Protein AF-A0A0F8ZCI8-F1 (afdb_monomer)

Mean predicted aligned error: 8.25 Å

InterPro domains:
  IPR004518 NTP pyrophosphohydrolase MazG-like domain [PF03819] (14-52)

Structure (mmCIF, N/CA/C/O backbone):
data_AF-A0A0F8ZCI8-F1
#
_entry.id   AF-A0A0F8ZCI8-F1
#
loop_
_atom_site.group_PDB
_atom_site.id
_atom_site.type_symbol
_atom_site.label_atom_id
_atom_site.label_alt_id
_atom_site.label_comp_id
_atom_site.label_asym_id
_atom_site.label_entity_id
_atom_site.label_seq_id
_atom_site.pdbx_PDB_ins_code
_atom_site.Cartn_x
_atom_site.Cartn_y
_atom_site.Cartn_z
_atom_site.occupancy
_atom_site.B_iso_or_equiv
_atom_site.auth_seq_id
_atom_site.auth_comp_id
_atom_site.auth_asym_id
_atom_site.auth_atom_id
_atom_site.pdbx_PDB_model_num
ATOM 1 N N . SER A 1 1 ? 25.187 -0.379 -18.954 1.00 46.72 1 SER A N 1
ATOM 2 C CA . SER A 1 1 ? 23.983 0.265 -18.402 1.00 46.72 1 SER A CA 1
ATOM 3 C C . SER A 1 1 ? 23.961 -0.041 -16.921 1.00 46.72 1 SER A C 1
ATOM 5 O O . SER A 1 1 ? 24.121 -1.203 -16.572 1.00 46.72 1 SER A O 1
ATOM 7 N N . ALA A 1 2 ? 23.875 0.969 -16.051 1.00 51.91 2 ALA A N 1
ATOM 8 C CA . ALA A 1 2 ? 23.642 0.694 -14.634 1.00 51.91 2 ALA A CA 1
ATOM 9 C C . ALA A 1 2 ? 22.326 -0.082 -14.535 1.00 51.91 2 ALA A C 1
ATOM 11 O O . ALA A 1 2 ? 21.355 0.293 -15.200 1.00 51.91 2 ALA A O 1
ATOM 12 N N . ASN A 1 3 ? 22.310 -1.191 -13.798 1.00 57.69 3 ASN A N 1
ATOM 13 C CA . ASN A 1 3 ? 21.052 -1.879 -13.580 1.00 57.69 3 ASN A CA 1
ATOM 14 C C . ASN A 1 3 ? 20.149 -0.895 -12.796 1.00 57.69 3 ASN A C 1
ATOM 16 O O . ASN A 1 3 ? 20.604 -0.194 -11.890 1.00 57.69 3 ASN A O 1
ATOM 20 N N . GLN A 1 4 ? 18.885 -0.772 -13.190 1.00 54.50 4 GLN A N 1
ATOM 21 C CA . GLN A 1 4 ? 17.936 0.184 -12.601 1.00 54.50 4 GLN A CA 1
ATOM 22 C C . GLN A 1 4 ? 17.690 -0.102 -11.101 1.00 54.50 4 GLN A C 1
ATOM 24 O O . GLN A 1 4 ? 17.329 0.785 -10.331 1.00 54.50 4 GLN A O 1
ATOM 29 N N . TRP A 1 5 ? 18.001 -1.331 -10.682 1.00 59.41 5 TRP A N 1
ATOM 30 C CA . TRP A 1 5 ? 17.995 -1.842 -9.317 1.00 59.41 5 TRP A CA 1
ATOM 31 C C . TRP A 1 5 ? 19.177 -1.350 -8.439 1.00 59.41 5 TRP A C 1
ATOM 33 O O . TRP A 1 5 ? 19.054 -1.309 -7.222 1.00 59.41 5 TRP A O 1
ATOM 43 N N . GLU A 1 6 ? 20.294 -0.879 -9.002 1.00 53.31 6 GLU A N 1
ATOM 44 C CA . GLU A 1 6 ? 21.484 -0.408 -8.264 1.00 53.31 6 GLU A CA 1
ATOM 45 C C . GLU A 1 6 ? 21.415 1.082 -7.894 1.00 53.31 6 GLU A C 1
ATOM 47 O O . GLU A 1 6 ? 22.085 1.528 -6.965 1.00 53.31 6 GLU A O 1
ATOM 52 N N . LEU A 1 7 ? 20.540 1.854 -8.546 1.00 55.91 7 LEU A N 1
ATOM 53 C CA . LEU A 1 7 ? 20.222 3.244 -8.177 1.00 55.91 7 LEU A CA 1
ATOM 54 C C . LEU A 1 7 ? 19.209 3.331 -7.008 1.00 55.91 7 LEU A C 1
ATOM 56 O O . LEU A 1 7 ? 18.819 4.424 -6.592 1.00 55.91 7 LEU A O 1
ATOM 60 N N . CYS A 1 8 ? 18.777 2.186 -6.462 1.00 54.59 8 CYS A N 1
ATOM 61 C CA . CYS A 1 8 ? 17.629 2.032 -5.565 1.00 54.59 8 CYS A CA 1
ATOM 62 C C . CYS A 1 8 ? 17.873 2.384 -4.085 1.00 54.59 8 CYS A C 1
ATOM 64 O O . CYS A 1 8 ? 17.277 1.757 -3.211 1.00 54.59 8 CYS A O 1
ATOM 66 N N . TYR A 1 9 ? 18.615 3.449 -3.758 1.00 54.03 9 TYR A N 1
ATOM 67 C CA . TYR A 1 9 ? 18.526 4.026 -2.398 1.00 54.03 9 TYR A CA 1
ATOM 68 C C . TYR A 1 9 ? 17.078 4.443 -2.047 1.00 54.03 9 TYR A C 1
ATOM 70 O O . TYR A 1 9 ? 16.716 4.558 -0.878 1.00 54.03 9 TYR A O 1
ATOM 78 N N . LYS A 1 10 ? 16.231 4.619 -3.072 1.00 72.06 10 LYS A N 1
ATOM 79 C CA . LYS A 1 10 ? 14.804 4.919 -2.957 1.00 72.06 10 LYS A CA 1
ATOM 80 C C . LYS A 1 10 ? 13.937 3.720 -2.571 1.00 72.06 10 LYS A C 1
ATOM 82 O O . LYS A 1 10 ? 12.948 3.933 -1.887 1.00 72.06 10 LYS A O 1
ATOM 87 N N . VAL A 1 11 ? 14.274 2.481 -2.950 1.00 83.06 11 VAL A N 1
ATOM 88 C CA . VAL A 1 11 ? 13.372 1.333 -2.703 1.00 83.06 11 VAL A CA 1
ATOM 89 C C . VAL A 1 11 ? 13.205 1.052 -1.207 1.00 83.06 11 VAL A C 1
ATOM 91 O O . VAL A 1 11 ? 12.061 0.996 -0.766 1.00 83.06 11 VAL A O 1
ATOM 94 N N . PRO A 1 12 ? 14.270 0.967 -0.382 1.00 88.56 12 PRO A N 1
ATOM 95 C CA . PRO A 1 12 ? 14.105 0.819 1.064 1.00 88.56 12 PRO A CA 1
ATOM 96 C C . PRO A 1 12 ? 13.306 1.963 1.702 1.00 88.56 12 PRO A C 1
ATOM 98 O O . PRO A 1 12 ? 12.493 1.714 2.587 1.00 88.56 12 PRO A O 1
ATOM 101 N N . ALA A 1 13 ? 13.495 3.201 1.233 1.00 89.00 13 ALA A N 1
ATOM 102 C CA . ALA A 1 13 ? 12.740 4.356 1.715 1.00 89.00 13 ALA A CA 1
ATOM 103 C C . ALA A 1 13 ? 11.250 4.271 1.337 1.00 89.00 13 ALA A C 1
ATOM 105 O O . ALA A 1 13 ? 10.393 4.487 2.186 1.00 89.00 13 ALA A O 1
ATOM 106 N N . ILE A 1 14 ? 10.931 3.890 0.098 1.00 89.25 14 ILE A N 1
ATOM 107 C CA . ILE A 1 14 ? 9.550 3.684 -0.361 1.00 89.25 14 ILE A CA 1
ATOM 108 C C . ILE A 1 14 ? 8.890 2.536 0.409 1.00 89.25 14 ILE A C 1
ATOM 110 O O . ILE A 1 14 ? 7.741 2.656 0.818 1.00 89.25 14 ILE A O 1
ATOM 114 N N . LEU A 1 15 ? 9.613 1.443 0.671 1.00 92.50 15 LEU A N 1
ATOM 115 C CA . LEU A 1 15 ? 9.108 0.347 1.502 1.00 92.50 15 LEU A CA 1
ATOM 116 C C . LEU A 1 15 ? 8.803 0.806 2.935 1.00 92.50 15 LEU A C 1
ATOM 118 O O . LEU A 1 15 ? 7.801 0.377 3.504 1.00 92.50 15 LEU A O 1
ATOM 122 N N . ALA A 1 16 ? 9.628 1.689 3.505 1.00 95.00 16 ALA A N 1
ATOM 123 C CA . ALA A 1 16 ? 9.357 2.284 4.810 1.00 95.00 16 ALA A CA 1
ATOM 124 C C . ALA A 1 16 ? 8.109 3.187 4.791 1.00 95.00 16 ALA A C 1
ATOM 126 O O . ALA A 1 16 ? 7.334 3.137 5.740 1.00 95.00 16 ALA A O 1
ATOM 127 N N . LEU A 1 17 ? 7.879 3.942 3.710 1.00 94.56 17 LEU A N 1
ATOM 128 C CA . LEU A 1 17 ? 6.655 4.736 3.525 1.00 94.56 17 LEU A CA 1
ATOM 129 C C . LEU A 1 17 ? 5.412 3.850 3.379 1.00 94.56 17 LEU A C 1
ATOM 131 O O . LEU A 1 17 ? 4.408 4.088 4.025 1.00 94.56 17 LEU A O 1
ATOM 135 N N . ILE A 1 18 ? 5.478 2.761 2.607 1.00 96.25 18 ILE A N 1
ATOM 136 C CA . ILE A 1 18 ? 4.361 1.800 2.540 1.00 96.25 18 ILE A CA 1
ATOM 137 C C . ILE A 1 18 ? 4.045 1.252 3.941 1.00 96.25 18 ILE A C 1
ATOM 139 O O . ILE A 1 18 ? 2.884 1.076 4.300 1.00 96.25 18 ILE A O 1
ATOM 143 N N . HIS A 1 19 ? 5.074 0.983 4.750 1.00 97.69 19 HIS A N 1
ATOM 144 C CA . HIS A 1 19 ? 4.884 0.510 6.117 1.00 97.69 19 HIS A CA 1
ATOM 145 C C . HIS A 1 19 ? 4.264 1.572 7.045 1.00 97.69 19 HIS A C 1
ATOM 147 O O . HIS A 1 19 ? 3.539 1.189 7.971 1.00 97.69 19 HIS A O 1
ATOM 153 N N . SER A 1 20 ? 4.531 2.871 6.847 1.00 98.12 20 SER A N 1
ATOM 154 C CA . SER A 1 20 ? 3.877 3.919 7.644 1.00 98.12 20 SER A CA 1
ATOM 155 C C . SER A 1 20 ? 2.374 3.933 7.392 1.00 98.12 20 SER A C 1
ATOM 157 O O . SER A 1 20 ? 1.641 3.771 8.363 1.00 98.12 20 SER A O 1
ATOM 159 N N . GLU A 1 21 ? 1.927 3.929 6.130 1.00 98.25 21 GLU A N 1
ATOM 160 C CA . GLU A 1 21 ? 0.484 3.984 5.820 1.00 98.25 21 GLU A CA 1
ATOM 161 C C . GLU A 1 21 ? -0.248 2.741 6.384 1.00 98.25 21 GLU A C 1
ATOM 163 O O . GLU A 1 21 ? -1.337 2.816 6.948 1.00 98.25 21 GLU A O 1
ATOM 168 N N . VAL A 1 22 ? 0.390 1.557 6.344 1.00 98.62 22 VAL A N 1
ATOM 169 C CA . VAL A 1 22 ? -0.159 0.339 6.983 1.00 98.62 22 VAL A CA 1
ATOM 170 C C . VAL A 1 22 ? -0.276 0.493 8.507 1.00 98.62 22 VAL A C 1
ATOM 172 O O . VAL A 1 22 ? -1.211 -0.030 9.123 1.00 98.62 22 VAL A O 1
ATOM 175 N N . SER A 1 23 ? 0.682 1.175 9.136 1.00 98.56 23 SER A N 1
ATOM 176 C CA . SER A 1 23 ? 0.673 1.416 10.583 1.00 98.56 23 SER A CA 1
ATOM 177 C C . SER A 1 23 ? -0.426 2.404 10.979 1.00 98.56 23 SER A C 1
ATOM 179 O O . SER A 1 23 ? -1.073 2.197 12.011 1.00 98.56 23 SER A O 1
ATOM 181 N N . GLU A 1 24 ? -0.671 3.414 10.143 1.00 98.31 24 GLU A N 1
ATOM 182 C CA . GLU A 1 24 ?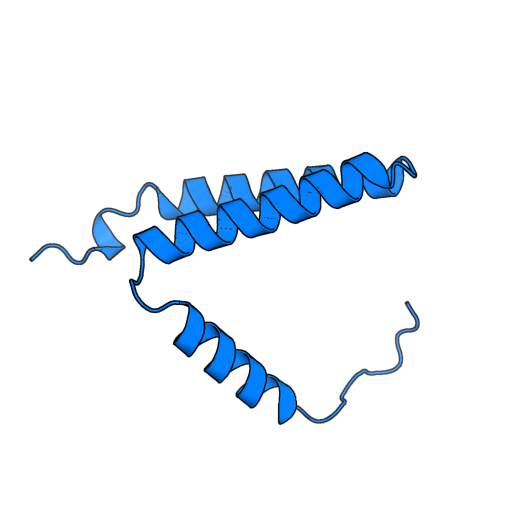 -1.745 4.402 10.286 1.00 98.31 24 GLU A CA 1
ATOM 183 C C . GLU A 1 24 ? -3.119 3.741 10.120 1.00 98.31 24 GLU A C 1
ATOM 185 O O . GLU A 1 24 ? -3.966 3.863 11.009 1.00 98.31 24 GLU A O 1
ATOM 190 N N . ALA A 1 25 ? -3.300 2.882 9.108 1.00 98.62 25 ALA A N 1
ATOM 191 C CA . ALA A 1 25 ? -4.511 2.068 8.962 1.00 98.62 25 ALA A CA 1
ATOM 192 C C . ALA A 1 25 ? -4.777 1.213 10.219 1.00 98.62 25 ALA A C 1
ATOM 194 O O . ALA A 1 25 ? -5.889 1.171 10.753 1.00 98.62 25 ALA A O 1
ATOM 195 N N . LEU A 1 26 ? -3.749 0.548 10.760 1.00 98.69 26 LEU A N 1
ATOM 196 C CA . LEU A 1 26 ? -3.885 -0.239 11.991 1.00 98.69 26 LEU A CA 1
ATOM 197 C C . LEU A 1 26 ? -4.230 0.632 13.212 1.00 98.69 26 LEU A C 1
ATOM 199 O O . LEU A 1 26 ? -4.891 0.170 14.148 1.00 98.69 26 LEU A O 1
ATOM 203 N N . GLU A 1 27 ? -3.746 1.868 13.267 1.00 98.75 27 GLU A N 1
ATOM 204 C CA . GLU A 1 27 ? -4.115 2.822 14.310 1.00 98.75 27 GLU A CA 1
ATOM 205 C C . GLU A 1 27 ? -5.572 3.279 14.186 1.00 98.75 27 GLU A C 1
ATOM 207 O O . GLU A 1 27 ? -6.297 3.221 15.183 1.00 98.75 27 GLU A O 1
ATOM 212 N N . ALA A 1 28 ? -6.022 3.636 12.982 1.00 98.56 28 ALA A N 1
ATOM 213 C CA . ALA A 1 28 ? -7.411 3.989 12.695 1.00 98.56 28 ALA A CA 1
ATOM 214 C C . ALA A 1 28 ? -8.370 2.859 13.097 1.00 98.56 28 ALA A C 1
ATOM 216 O O . ALA A 1 28 ? -9.335 3.0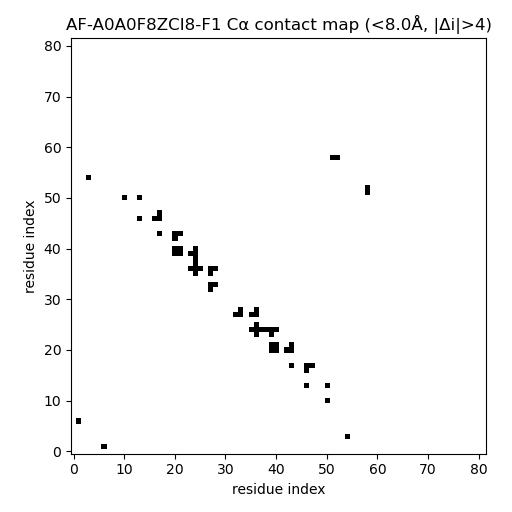76 13.835 1.00 98.56 28 ALA A O 1
ATOM 217 N N . PHE A 1 29 ? -8.030 1.614 12.742 1.00 98.31 29 PHE A N 1
ATOM 218 C CA . PHE A 1 29 ? -8.786 0.434 13.161 1.00 98.31 29 PHE A CA 1
ATOM 219 C C . PHE A 1 29 ? -8.874 0.308 14.691 1.00 98.31 29 PHE A C 1
ATOM 221 O O . PHE A 1 29 ? -9.955 0.096 15.240 1.00 98.31 29 PHE A O 1
ATOM 228 N N . ARG A 1 30 ? -7.755 0.486 15.411 1.00 98.56 30 ARG A N 1
ATOM 229 C CA . ARG A 1 30 ? -7.727 0.439 16.888 1.00 98.56 30 ARG A CA 1
ATOM 230 C C . ARG A 1 30 ? -8.564 1.542 17.537 1.00 98.56 30 ARG A C 1
ATOM 232 O O . ARG A 1 30 ? -9.056 1.346 18.647 1.00 98.56 30 ARG A O 1
ATOM 239 N N . LYS A 1 31 ? -8.720 2.680 16.862 1.00 98.44 31 LYS A N 1
ATOM 240 C CA . LYS A 1 31 ? -9.554 3.811 17.289 1.00 98.44 31 LYS A CA 1
ATOM 241 C C . LYS A 1 31 ? -11.022 3.676 16.868 1.00 98.44 31 LYS A C 1
ATOM 243 O O . LYS A 1 31 ? -11.822 4.527 17.241 1.00 98.44 31 LYS A O 1
ATOM 248 N N . ASN A 1 32 ? -11.385 2.602 16.159 1.00 98.12 32 ASN A N 1
ATOM 249 C CA . ASN A 1 32 ? -12.706 2.402 15.561 1.00 98.12 32 ASN A CA 1
ATOM 250 C C . ASN A 1 32 ? -13.102 3.544 14.599 1.00 98.12 32 ASN A C 1
ATOM 252 O O . ASN A 1 32 ? -14.271 3.920 14.516 1.00 98.12 32 ASN A O 1
ATOM 256 N N . ASP A 1 33 ? -12.110 4.090 13.892 1.00 98.50 33 ASP A N 1
ATOM 257 C CA . ASP A 1 33 ? -12.255 5.143 12.891 1.00 98.50 33 ASP A CA 1
ATOM 258 C C . ASP A 1 33 ? -12.255 4.520 11.487 1.00 98.50 33 ASP A C 1
ATOM 260 O O . ASP A 1 33 ? -11.211 4.238 10.895 1.00 98.50 33 ASP A O 1
ATOM 264 N N . ALA A 1 34 ? -13.453 4.208 10.990 1.00 98.12 34 ALA A N 1
ATOM 265 C CA . ALA A 1 34 ? -13.625 3.487 9.731 1.00 98.12 34 ALA A CA 1
ATOM 266 C C . ALA A 1 34 ? -13.340 4.350 8.493 1.00 98.12 34 ALA A C 1
ATOM 268 O O . ALA A 1 34 ? -12.928 3.811 7.469 1.00 98.12 34 ALA A O 1
ATOM 269 N N . GLU A 1 35 ? -13.576 5.660 8.578 1.00 98.44 35 GLU A N 1
ATOM 270 C CA . GLU A 1 35 ? -13.319 6.587 7.475 1.00 98.44 35 GLU A CA 1
ATOM 271 C C . GLU A 1 35 ? -11.813 6.726 7.267 1.00 98.44 35 GLU A C 1
ATOM 273 O O . GLU A 1 35 ? -11.329 6.406 6.180 1.00 98.44 35 GLU A O 1
ATOM 278 N N . ASN A 1 36 ? -11.068 7.031 8.338 1.00 98.19 36 ASN A N 1
ATOM 279 C CA . ASN A 1 36 ? -9.612 7.118 8.262 1.00 98.19 36 ASN A CA 1
ATOM 280 C C . ASN A 1 36 ? -9.005 5.771 7.853 1.00 98.19 36 ASN A C 1
ATOM 282 O O . ASN A 1 36 ? -8.111 5.724 7.025 1.00 98.19 36 ASN A O 1
ATOM 286 N N . PHE A 1 37 ? -9.524 4.639 8.347 1.00 98.62 37 PHE A N 1
ATOM 287 C CA . PHE A 1 37 ? -9.034 3.324 7.918 1.00 98.62 37 PHE A CA 1
ATOM 288 C C . PHE A 1 37 ? -9.099 3.125 6.394 1.00 98.62 37 PHE A C 1
ATOM 290 O O . PHE A 1 37 ? -8.163 2.586 5.806 1.00 98.62 37 PHE A O 1
ATOM 297 N N . LEU A 1 38 ? -10.203 3.520 5.752 1.00 98.44 38 LEU A N 1
ATOM 298 C CA . LEU A 1 38 ? -10.356 3.373 4.303 1.00 98.44 38 LEU A CA 1
ATOM 299 C C . LEU A 1 38 ? -9.449 4.332 3.524 1.00 98.44 38 LEU A C 1
ATOM 301 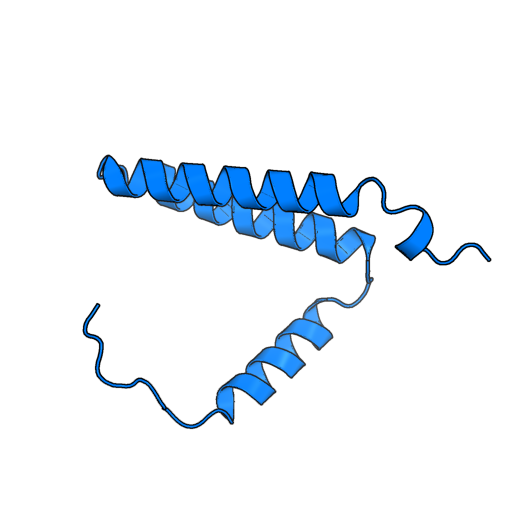O O . LEU A 1 38 ? -8.946 3.938 2.471 1.00 98.44 38 LEU A O 1
ATOM 305 N N . GLU A 1 39 ? -9.231 5.541 4.044 1.00 98.31 39 GLU A N 1
ATOM 306 C CA . GLU A 1 39 ? -8.281 6.515 3.498 1.00 98.31 39 GLU A CA 1
ATOM 307 C C . GLU A 1 39 ? -6.851 5.956 3.513 1.00 98.3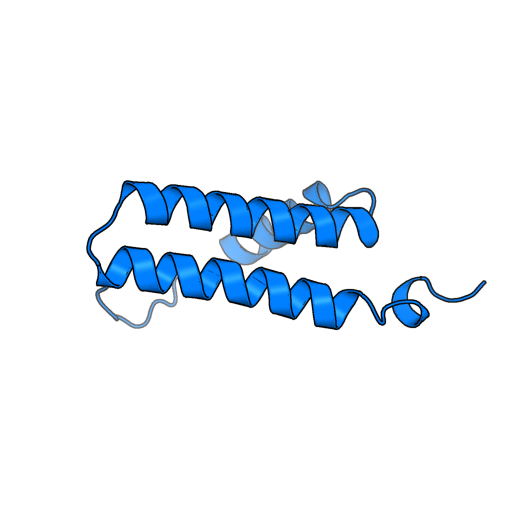1 39 GLU A C 1
ATOM 309 O O . GLU A 1 39 ? -6.244 5.807 2.452 1.00 98.31 39 GLU A O 1
ATOM 314 N N . GLU A 1 40 ? -6.378 5.469 4.663 1.00 98.50 40 GLU A N 1
ATOM 315 C CA . GLU A 1 40 ? -5.030 4.892 4.785 1.00 98.50 40 GLU A CA 1
ATOM 316 C C . GLU A 1 40 ? -4.839 3.650 3.898 1.00 98.50 40 GLU A C 1
ATOM 318 O O . GLU A 1 40 ? -3.779 3.418 3.316 1.00 98.50 40 GLU A O 1
ATOM 323 N N . MET A 1 41 ? -5.881 2.827 3.735 1.00 98.38 41 MET A N 1
ATOM 324 C CA . MET A 1 41 ? -5.832 1.682 2.820 1.00 98.38 41 MET A CA 1
ATOM 325 C C . MET A 1 41 ? -5.701 2.107 1.350 1.00 98.38 41 MET A C 1
ATOM 327 O O . MET A 1 41 ? -5.080 1.386 0.558 1.00 98.38 41 MET A O 1
ATOM 331 N N . ALA A 1 42 ? -6.276 3.250 0.969 1.00 97.94 42 ALA A N 1
ATOM 332 C CA . ALA A 1 42 ? -6.082 3.822 -0.358 1.00 97.94 42 ALA A CA 1
ATOM 333 C C . ALA A 1 42 ? -4.644 4.336 -0.524 1.00 97.94 42 ALA A C 1
ATOM 335 O O . ALA A 1 42 ? -4.018 4.047 -1.549 1.00 97.94 42 ALA A O 1
ATOM 336 N N . ASP A 1 43 ? -4.088 4.985 0.498 1.00 97.44 43 ASP A N 1
ATOM 337 C CA . ASP A 1 43 ? -2.703 5.462 0.490 1.00 97.44 43 ASP A CA 1
ATOM 338 C C . ASP A 1 43 ? -1.697 4.312 0.373 1.00 97.44 43 ASP A C 1
ATOM 340 O O . ASP A 1 43 ? -0.792 4.367 -0.468 1.00 97.44 43 ASP A O 1
ATOM 344 N N . VAL A 1 44 ? -1.919 3.193 1.076 1.00 97.75 44 VAL A N 1
ATOM 345 C CA . VAL A 1 44 ? -1.138 1.955 0.887 1.00 97.75 44 VAL A CA 1
ATOM 346 C C . VAL A 1 44 ? -1.130 1.524 -0.582 1.00 97.75 44 VAL A C 1
ATOM 348 O O . VAL A 1 44 ? -0.067 1.228 -1.140 1.00 97.75 44 VAL A O 1
ATOM 351 N N . LEU A 1 45 ? -2.300 1.475 -1.229 1.00 95.56 45 LEU A N 1
ATOM 352 C CA . LEU A 1 45 ? -2.407 1.060 -2.629 1.00 95.56 45 LEU A CA 1
ATOM 353 C C . LEU A 1 45 ? -1.648 2.020 -3.554 1.00 95.56 45 LEU A C 1
ATOM 355 O O . LEU A 1 45 ? -0.905 1.565 -4.425 1.00 95.56 45 LEU A O 1
ATOM 359 N N . ILE A 1 46 ? -1.798 3.329 -3.351 1.00 93.75 46 ILE A N 1
ATOM 360 C CA . ILE A 1 46 ? -1.125 4.358 -4.151 1.00 93.75 46 ILE A CA 1
ATOM 361 C C . ILE A 1 46 ? 0.396 4.225 -4.028 1.00 93.75 46 ILE A C 1
ATOM 363 O O . ILE A 1 46 ? 1.086 4.194 -5.047 1.00 93.75 46 ILE A O 1
ATOM 367 N N . ARG A 1 47 ? 0.932 4.066 -2.811 1.00 92.19 47 ARG A N 1
ATOM 368 C CA . ARG A 1 47 ? 2.379 3.897 -2.579 1.00 92.19 47 ARG A CA 1
ATOM 369 C C . ARG A 1 47 ? 2.935 2.631 -3.226 1.00 92.19 47 ARG A C 1
ATOM 371 O O . ARG A 1 47 ? 4.038 2.649 -3.774 1.00 92.19 47 ARG A O 1
ATOM 378 N N . VAL A 1 48 ? 2.178 1.533 -3.193 1.00 92.06 48 VAL A N 1
ATOM 379 C CA . VAL A 1 48 ? 2.562 0.283 -3.866 1.00 92.06 48 VAL A CA 1
ATOM 380 C C . VAL A 1 48 ? 2.625 0.475 -5.381 1.00 92.06 48 VAL A C 1
ATOM 382 O O . VAL A 1 48 ? 3.579 0.016 -6.011 1.00 92.06 48 VAL A O 1
ATOM 385 N N . LEU A 1 49 ? 1.641 1.161 -5.966 1.00 88.94 49 LEU A N 1
ATOM 386 C CA . LEU A 1 49 ? 1.599 1.412 -7.406 1.00 88.94 49 LEU A CA 1
ATOM 387 C C . LEU A 1 49 ? 2.680 2.401 -7.863 1.00 88.94 49 LEU A C 1
ATOM 389 O O . LEU A 1 49 ? 3.288 2.168 -8.904 1.00 88.94 49 LEU A O 1
ATOM 393 N N . ASP A 1 50 ? 2.979 3.441 -7.081 1.00 86.19 50 ASP A N 1
ATOM 394 C CA . ASP A 1 50 ? 4.084 4.376 -7.350 1.00 86.19 50 ASP A CA 1
ATOM 395 C C . ASP A 1 50 ? 5.444 3.653 -7.341 1.00 86.19 50 ASP A C 1
ATOM 397 O O . ASP A 1 50 ? 6.258 3.796 -8.256 1.00 86.19 50 ASP A O 1
ATOM 401 N N . CYS A 1 51 ? 5.652 2.761 -6.364 1.00 85.56 51 CYS A N 1
ATOM 402 C CA . CYS A 1 51 ? 6.825 1.888 -6.319 1.00 85.56 51 CYS A CA 1
ATOM 403 C C . CYS A 1 51 ? 6.919 0.989 -7.563 1.00 85.56 51 CYS A C 1
ATOM 405 O O . CYS A 1 51 ? 7.982 0.869 -8.174 1.00 85.56 51 CYS A O 1
ATOM 407 N N . ALA A 1 52 ? 5.802 0.371 -7.956 1.00 84.38 52 ALA A N 1
ATOM 408 C CA . ALA A 1 52 ? 5.742 -0.522 -9.105 1.00 84.38 52 ALA A CA 1
ATOM 409 C C . ALA A 1 52 ? 6.012 0.203 -10.431 1.00 84.38 52 ALA A C 1
ATOM 411 O O . ALA A 1 52 ? 6.798 -0.302 -11.232 1.00 84.38 52 ALA A O 1
ATOM 412 N N . GLY A 1 53 ? 5.434 1.392 -10.632 1.00 77.38 53 GLY A N 1
ATOM 413 C CA . GLY A 1 53 ? 5.662 2.215 -11.823 1.00 77.38 53 GLY A CA 1
ATOM 414 C C . GLY A 1 53 ? 7.120 2.652 -11.988 1.00 77.38 53 GLY A C 1
ATOM 415 O O . GLY A 1 53 ? 7.589 2.831 -13.106 1.00 77.38 53 GLY A O 1
ATOM 416 N N . GLY A 1 54 ? 7.881 2.759 -10.892 1.00 74.44 54 GLY A N 1
ATOM 417 C CA . GLY A 1 54 ? 9.328 2.994 -10.947 1.00 74.44 54 GLY A CA 1
ATOM 418 C C . GLY A 1 54 ? 10.170 1.767 -11.334 1.00 74.44 54 GLY A C 1
ATOM 419 O O . GLY A 1 54 ? 11.344 1.925 -11.677 1.00 74.44 54 GLY A O 1
ATOM 420 N N . LEU A 1 55 ? 9.603 0.557 -11.261 1.00 73.88 55 LEU A N 1
ATOM 421 C CA . LEU A 1 55 ? 10.308 -0.720 -11.446 1.00 73.88 55 LEU A CA 1
ATOM 422 C C . LEU A 1 55 ? 9.912 -1.465 -12.727 1.00 73.88 55 LEU A C 1
ATOM 424 O O . LEU A 1 55 ? 10.709 -2.255 -13.233 1.00 73.88 55 LEU A O 1
ATOM 428 N N . THR A 1 56 ? 8.694 -1.264 -13.231 1.00 75.44 56 THR A N 1
ATOM 429 C CA . THR A 1 56 ? 8.176 -1.937 -14.427 1.00 75.44 56 THR A CA 1
ATOM 430 C C . THR A 1 56 ? 7.039 -1.144 -15.068 1.00 75.44 56 THR A C 1
ATOM 432 O O . THR A 1 56 ? 6.189 -0.595 -14.371 1.00 75.44 56 THR A O 1
ATOM 435 N N . ASP A 1 57 ? 6.980 -1.1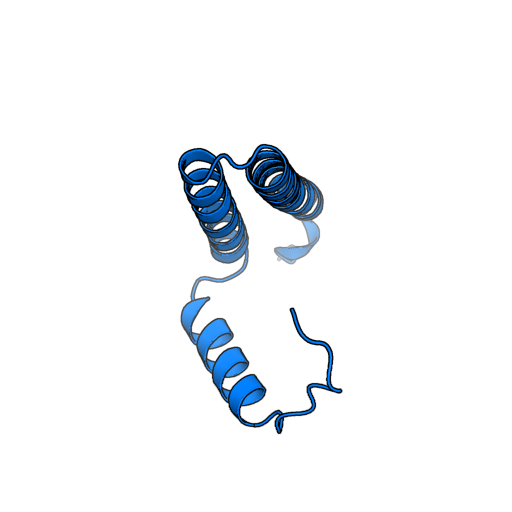64 -16.399 1.00 76.62 57 ASP A N 1
ATOM 436 C CA . ASP A 1 57 ? 5.892 -0.548 -17.166 1.00 76.62 57 ASP A CA 1
ATOM 437 C C . ASP A 1 57 ? 4.648 -1.459 -17.272 1.00 76.62 57 ASP A C 1
ATOM 439 O O . ASP A 1 57 ? 3.564 -0.987 -17.607 1.00 76.62 57 ASP A O 1
ATOM 443 N N . ASP A 1 58 ? 4.774 -2.760 -16.966 1.00 85.56 58 ASP A N 1
ATOM 444 C CA . ASP A 1 58 ? 3.675 -3.741 -17.024 1.00 85.56 58 ASP A CA 1
ATOM 445 C C . ASP A 1 58 ? 3.470 -4.454 -15.678 1.00 85.56 58 ASP A C 1
ATOM 447 O O . ASP A 1 58 ? 3.817 -5.623 -15.476 1.00 85.56 58 ASP A O 1
ATOM 451 N N . PHE A 1 59 ? 2.929 -3.718 -14.706 1.00 84.75 59 PHE A N 1
ATOM 452 C CA . PHE A 1 59 ? 2.606 -4.271 -13.390 1.00 84.75 59 PHE A CA 1
ATOM 453 C C . PHE A 1 59 ? 1.326 -5.129 -13.396 1.00 84.75 59 PHE A C 1
ATOM 455 O O . PHE A 1 59 ? 1.230 -6.092 -12.632 1.00 84.75 59 PHE A O 1
ATOM 462 N N . ASP A 1 60 ? 0.361 -4.838 -14.279 1.00 87.19 60 ASP A N 1
ATOM 463 C CA . ASP A 1 60 ? -0.917 -5.565 -14.363 1.00 87.19 60 ASP A CA 1
ATOM 464 C C . ASP A 1 60 ? -0.703 -7.044 -14.716 1.00 87.19 60 ASP A C 1
ATOM 466 O O . ASP A 1 60 ? -1.247 -7.928 -14.047 1.00 87.19 60 ASP A O 1
ATOM 470 N N . THR A 1 61 ? 0.164 -7.343 -15.690 1.00 89.25 61 THR A N 1
ATOM 471 C CA . THR A 1 61 ? 0.492 -8.731 -16.051 1.00 89.25 61 THR A CA 1
ATOM 472 C C . THR A 1 61 ? 1.097 -9.502 -14.874 1.00 89.25 61 THR A C 1
ATOM 474 O O . THR A 1 61 ? 0.719 -10.654 -14.625 1.00 89.25 61 THR A O 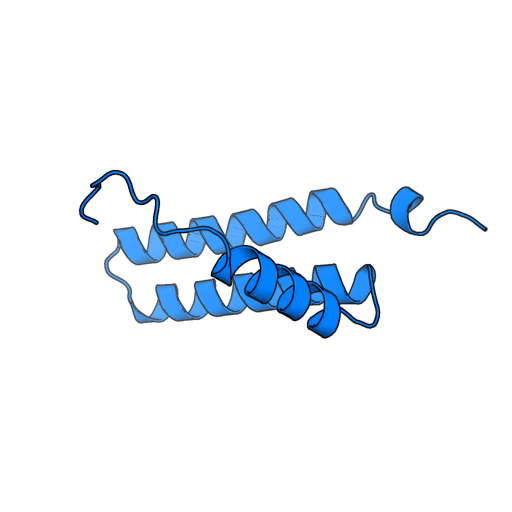1
ATOM 477 N N . ILE A 1 62 ? 1.983 -8.870 -14.093 1.00 89.06 62 ILE A N 1
ATOM 478 C CA . ILE A 1 62 ? 2.602 -9.473 -12.900 1.00 89.06 62 ILE A CA 1
ATOM 479 C C . ILE A 1 62 ? 1.535 -9.797 -11.848 1.00 89.06 62 ILE A C 1
ATOM 481 O O . ILE A 1 62 ? 1.510 -10.907 -11.301 1.00 89.06 62 ILE A O 1
ATOM 485 N N . VAL A 1 63 ? 0.625 -8.855 -11.585 1.00 90.00 63 VAL A N 1
ATOM 486 C CA . VAL A 1 63 ? -0.475 -9.044 -10.630 1.00 90.00 63 VAL A CA 1
ATOM 487 C C . VAL A 1 63 ? -1.405 -10.170 -11.087 1.00 90.00 63 VAL A C 1
ATOM 489 O O . VAL A 1 63 ? -1.711 -11.064 -10.294 1.00 90.00 63 VAL A O 1
ATOM 492 N N . ARG A 1 64 ? -1.810 -10.205 -12.362 1.00 90.81 64 ARG A N 1
ATOM 493 C CA . ARG A 1 64 ? -2.675 -11.268 -12.909 1.00 90.81 64 ARG A CA 1
ATOM 494 C C . ARG A 1 64 ? -2.042 -12.650 -12.803 1.00 90.81 64 ARG A C 1
ATOM 496 O O . ARG A 1 64 ? -2.700 -13.584 -12.343 1.00 90.81 64 ARG A O 1
ATOM 503 N N . ALA A 1 65 ? -0.765 -12.781 -13.160 1.00 91.69 65 ALA A N 1
ATOM 504 C CA . ALA A 1 65 ? -0.032 -14.039 -13.030 1.00 91.69 65 ALA A CA 1
ATOM 505 C C . ALA A 1 65 ? 0.031 -14.510 -11.567 1.00 91.69 65 ALA A C 1
ATOM 507 O O . ALA A 1 65 ? -0.148 -15.699 -11.267 1.00 91.69 65 ALA A O 1
ATOM 508 N N . LYS A 1 66 ? 0.223 -13.571 -10.629 1.00 90.75 66 LYS A N 1
ATOM 509 C CA . LYS A 1 66 ? 0.200 -13.866 -9.196 1.00 90.75 66 LYS A CA 1
ATOM 510 C C . LYS A 1 66 ? -1.179 -14.321 -8.722 1.00 90.75 66 LYS A C 1
ATOM 512 O O . LYS A 1 66 ? -1.257 -15.291 -7.965 1.00 90.75 66 LYS A O 1
ATOM 517 N N . LEU A 1 67 ? -2.246 -13.649 -9.150 1.00 90.56 67 LEU A N 1
ATOM 518 C CA . LEU A 1 67 ? -3.624 -14.011 -8.809 1.00 90.56 67 LEU A CA 1
ATOM 519 C C . LEU A 1 67 ? -3.981 -15.410 -9.320 1.00 90.56 67 LEU A C 1
ATOM 521 O O . LEU A 1 67 ? -4.554 -16.195 -8.568 1.00 90.56 67 LEU A O 1
ATOM 525 N N . GLU A 1 68 ? -3.585 -15.759 -10.544 1.00 91.50 68 GLU A N 1
ATOM 526 C CA . GLU A 1 68 ? -3.831 -17.093 -11.099 1.00 91.50 68 GLU A CA 1
ATOM 527 C C . GLU A 1 68 ? -3.050 -18.180 -10.348 1.00 91.50 68 GLU A C 1
ATOM 529 O O . GLU A 1 68 ? -3.606 -19.206 -9.959 1.00 91.50 68 GLU A O 1
ATOM 534 N N . THR A 1 69 ? -1.788 -17.908 -10.006 1.00 86.81 69 THR A N 1
ATOM 535 C CA . THR A 1 69 ? -1.003 -18.796 -9.135 1.00 86.81 69 THR A CA 1
ATOM 536 C C . THR A 1 69 ? -1.667 -18.967 -7.762 1.00 86.81 69 THR A C 1
ATOM 538 O O . THR A 1 69 ?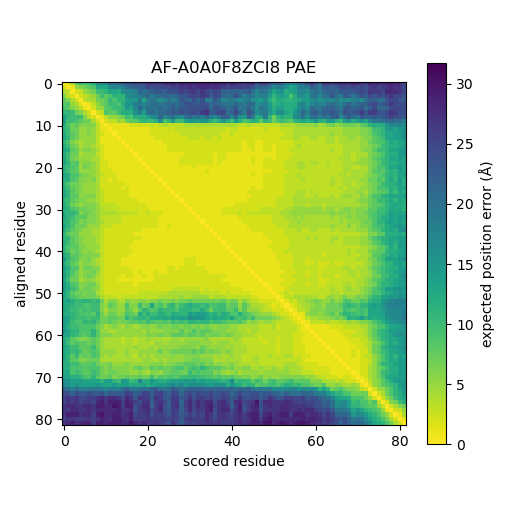 -1.705 -20.068 -7.213 1.00 86.81 69 THR A O 1
ATOM 541 N N . ASN A 1 70 ? -2.202 -17.887 -7.180 1.00 87.50 70 ASN A N 1
ATOM 542 C CA . ASN A 1 70 ? -2.895 -17.927 -5.893 1.00 87.50 70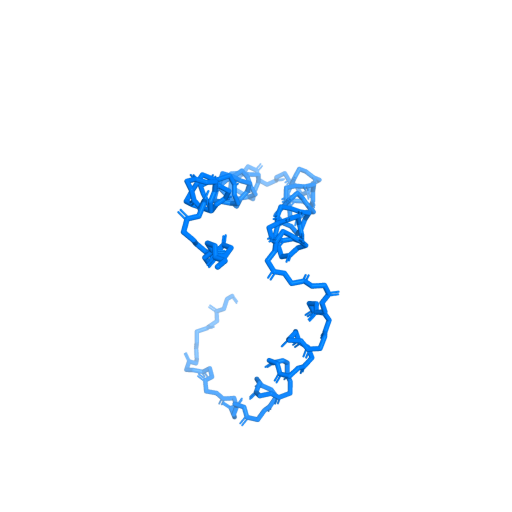 ASN A CA 1
ATOM 543 C C . ASN A 1 70 ? -4.215 -18.709 -5.966 1.00 87.50 70 ASN A C 1
ATOM 545 O O . ASN A 1 70 ? -4.529 -19.411 -5.011 1.00 87.50 70 ASN A O 1
ATOM 549 N N . ARG A 1 71 ? -4.950 -18.651 -7.086 1.00 85.19 71 ARG A N 1
ATOM 550 C CA . ARG A 1 71 ? -6.176 -19.440 -7.318 1.00 85.19 71 ARG A CA 1
ATOM 551 C C . ARG A 1 71 ? -5.918 -20.943 -7.198 1.00 85.19 71 ARG A C 1
ATOM 553 O O . ARG A 1 71 ? -6.758 -21.681 -6.695 1.00 85.19 71 ARG A O 1
ATOM 560 N N . GLN A 1 72 ? -4.742 -21.384 -7.637 1.00 80.25 72 GLN A N 1
ATOM 561 C CA . GLN A 1 72 ? -4.327 -22.786 -7.605 1.00 80.25 72 GLN A CA 1
ATOM 562 C C . GLN A 1 72 ? -3.794 -23.224 -6.232 1.00 80.25 72 GLN A C 1
ATOM 564 O O . GLN A 1 72 ? -3.630 -24.420 -5.979 1.00 80.25 72 GLN A O 1
ATOM 569 N N . ARG A 1 73 ? -3.545 -22.282 -5.307 1.00 77.81 73 ARG A N 1
ATOM 570 C CA . ARG A 1 73 ? -3.227 -22.611 -3.913 1.00 77.81 73 ARG A CA 1
ATOM 571 C C . ARG A 1 73 ? -4.507 -23.124 -3.257 1.00 77.81 73 ARG A C 1
ATOM 573 O O . ARG A 1 73 ? -5.340 -22.340 -2.818 1.00 77.81 73 ARG A O 1
ATOM 580 N N . GLY A 1 74 ? -4.667 -24.447 -3.209 1.00 65.06 74 GLY A N 1
ATOM 581 C CA . GLY A 1 74 ? -5.798 -25.087 -2.537 1.00 65.06 74 GLY A CA 1
ATOM 582 C C . GLY A 1 74 ? -6.006 -24.509 -1.135 1.00 65.06 74 GLY A C 1
ATOM 583 O O . GLY A 1 74 ? -5.026 -24.242 -0.436 1.00 65.06 74 GLY A O 1
ATOM 584 N N . TYR A 1 75 ? -7.270 -24.302 -0.748 1.00 55.81 75 TYR A N 1
ATOM 585 C CA . TYR A 1 75 ? -7.677 -23.771 0.555 1.00 55.81 75 TYR A CA 1
ATOM 586 C C . TYR A 1 75 ? -6.988 -24.540 1.694 1.00 55.81 75 TYR A C 1
ATOM 588 O O . TYR A 1 75 ? -7.466 -25.565 2.168 1.00 55.81 75 TYR A O 1
ATOM 596 N N . ARG A 1 76 ? -5.842 -24.036 2.151 1.00 56.06 76 ARG A N 1
ATOM 597 C CA . ARG A 1 76 ? -5.155 -24.477 3.367 1.00 56.06 76 ARG A CA 1
ATOM 598 C C . ARG A 1 76 ? -5.220 -23.361 4.400 1.00 56.06 76 ARG A C 1
ATOM 600 O O . ARG A 1 76 ? -4.215 -22.979 4.989 1.00 56.06 76 ARG A O 1
ATOM 607 N N . HIS A 1 77 ? -6.424 -22.840 4.632 1.00 51.72 77 HIS A N 1
ATOM 608 C CA . HIS A 1 77 ? -6.703 -22.169 5.892 1.00 51.72 77 HIS A CA 1
ATOM 609 C C . HIS A 1 77 ? -6.845 -23.253 6.955 1.00 51.72 77 HIS A C 1
ATOM 611 O O . HIS A 1 77 ? -7.893 -23.878 7.103 1.00 51.72 77 HIS A O 1
ATOM 617 N N . GLY A 1 78 ? -5.767 -23.482 7.700 1.00 47.78 78 GLY A N 1
ATOM 618 C CA . GLY A 1 78 ? -5.855 -24.112 9.007 1.00 47.78 78 GLY A CA 1
ATOM 619 C C . GLY A 1 78 ? -6.675 -23.223 9.940 1.00 47.78 78 GLY A C 1
ATOM 620 O O . GLY A 1 78 ? -6.104 -22.407 10.650 1.00 47.78 78 GLY A O 1
ATOM 621 N N . GLY A 1 79 ? -8.003 -23.337 9.870 1.00 46.28 79 GLY A N 1
ATOM 622 C CA . GLY A 1 79 ? -8.967 -23.156 10.961 1.00 46.28 79 GLY A CA 1
ATOM 623 C C . GLY A 1 79 ? -8.912 -21.913 11.857 1.00 46.28 79 GLY A C 1
ATOM 624 O O . GLY A 1 79 ? -9.549 -21.938 12.907 1.00 46.28 79 GLY A O 1
ATOM 625 N N . LYS A 1 80 ? -8.193 -20.839 11.527 1.00 43.66 80 LYS A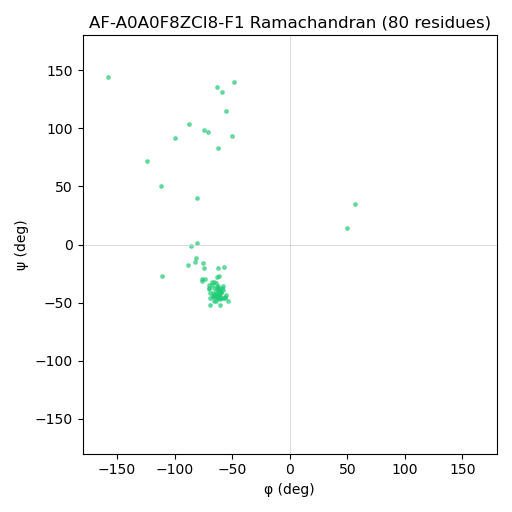 N 1
ATOM 626 C CA . LYS A 1 80 ? -8.212 -19.626 12.353 1.00 43.66 80 LYS A CA 1
ATOM 627 C C . LYS A 1 80 ? -9.365 -18.732 11.917 1.00 43.66 80 LYS A C 1
ATOM 629 O O . LYS A 1 80 ? -9.298 -18.092 10.873 1.00 43.66 80 LYS A O 1
ATOM 634 N N . ARG A 1 81 ? -10.426 -18.758 12.730 1.00 37.56 81 ARG A N 1
ATOM 635 C CA . ARG A 1 81 ? -11.501 -17.762 12.738 1.00 37.56 81 ARG A CA 1
ATOM 636 C C . ARG A 1 81 ? -10.843 -16.395 12.941 1.00 37.56 81 ARG A C 1
ATOM 638 O O . ARG A 1 81 ? -10.192 -16.197 13.966 1.00 37.56 81 ARG A O 1
ATOM 645 N N . VAL A 1 82 ? -10.946 -15.532 11.935 1.00 46.88 82 VAL A N 1
ATOM 646 C CA . VAL A 1 82 ? -10.957 -14.080 12.152 1.00 46.88 82 VAL A CA 1
ATOM 647 C C . VAL A 1 82 ? -12.306 -13.697 12.740 1.00 46.88 82 VAL A C 1
ATOM 649 O O . VAL A 1 82 ? -13.304 -14.365 12.374 1.00 46.88 82 VAL A O 1
#

Foldseek 3Di:
DPDLVVVPPVVVVLVVVLVVLVVQLVVCVVVVNVVSNVVSVVVNVVSVVVSVVSPDPDVVVVVVVVVVVVVPPPPPPPDDDD

Organism: NCBI:txid412755

Sequence (82 aa):
SANQWELCYKVPAILALIHSEVSEALEAFRKNDAENFLEEMADVLIRVLDCAGGLTDDFDTIVRAKLETNRQRGYRHGGKRV

pLDDT: mean 82.81, std 17.82, range [37.56, 98.75]

Radius of gyration: 16.52 Å; Cα contacts (8 Å, |Δi|>4): 33; chains: 1; bounding box: 38×32×36 Å

Secondary structure (DSSP, 8-state):
---TTTTTTHHHHHHHHHHHHHHHHHHHHHTT-HHHHHHHHHHHHHHHHHHHHTT-S-HHHHHHHHHHHHHTS-----S---

Solvent-accessible surface area (backbone atoms only — not comparable to full-atom values): 4843 Å² total; per-residue (Å²): 127,82,58,80,76,77,72,42,78,56,52,65,53,52,53,52,50,38,50,47,32,51,51,51,22,53,48,24,54,76,68,71,33,67,67,58,24,52,51,27,53,49,48,31,52,52,48,52,49,56,55,42,62,75,75,41,96,63,56,66,63,55,50,51,55,49,53,55,57,51,69,69,54,68,92,74,76,80,80,72,83,126